Protein AF-A0A9X9WQ21-F1 (afdb_monomer)

Sequence (57 aa):
MNAARAGVLYGGLAFAAGAVLGPLRELLLAPRIGGLAAALAEAAAMAGLLWLAARRA

Foldseek 3Di:
DDPVVLVVVLVVLLVVLCVPLVCCLPVPPCVPPNNVVSVVVSVVVSVVSVVVSVVVD

Organism: NCBI:txid535904

Mean predicted aligned error: 5.05 Å

Radius of gyration: 13.31 Å; Cα contacts (8 Å, |Δi|>4): 29; chains: 1; bounding box: 22×19×39 Å

Secondary structure (DSSP, 8-state):
--HHHHHHHHHHHHHHHHHHHHHHIIIIIHHHH-HHHHHHHHHHHHHHHHHHHHHH-

Solvent-accessible surface area (backbone atoms only — not comparable to full-atom values): 3190 Å² total; per-residue (Å²): 132,59,68,70,59,54,51,51,53,50,52,51,50,53,49,55,48,50,67,52,43,50,55,45,26,59,77,58,30,24,85,73,64,34,61,68,55,22,50,52,52,46,50,52,53,49,51,53,52,51,50,54,50,63,75,74,106

Structure (mmCIF, N/CA/C/O backbone):
data_AF-A0A9X9WQ21-F1
#
_entry.id   AF-A0A9X9WQ21-F1
#
loop_
_atom_site.group_PDB
_atom_site.id
_atom_site.type_symbol
_atom_site.label_atom_id
_atom_site.label_alt_id
_atom_site.label_comp_id
_atom_site.label_asym_id
_atom_site.label_entity_id
_atom_site.label_seq_id
_atom_site.pdbx_PDB_ins_code
_atom_site.Cartn_x
_atom_site.Cartn_y
_atom_site.Cartn_z
_atom_site.occupancy
_atom_site.B_iso_or_equiv
_atom_site.auth_seq_id
_atom_site.auth_comp_id
_atom_site.auth_asym_id
_atom_site.auth_atom_id
_atom_site.pdbx_PDB_model_num
ATOM 1 N N . MET A 1 1 ? 9.526 -6.718 -24.301 1.00 58.06 1 MET A N 1
ATOM 2 C CA . MET A 1 1 ? 8.936 -5.465 -23.775 1.00 58.06 1 MET A CA 1
ATOM 3 C C . MET A 1 1 ? 10.019 -4.396 -23.704 1.00 58.06 1 MET A C 1
ATOM 5 O O . MET A 1 1 ? 11.108 -4.709 -23.252 1.00 58.06 1 MET A O 1
ATOM 9 N N . ASN A 1 2 ? 9.759 -3.166 -24.164 1.00 81.94 2 ASN A N 1
ATOM 10 C CA . ASN A 1 2 ? 10.727 -2.065 -24.043 1.00 81.94 2 ASN A CA 1
ATOM 11 C C . ASN A 1 2 ? 10.810 -1.602 -22.581 1.00 81.94 2 ASN A C 1
ATOM 13 O O . ASN A 1 2 ? 9.768 -1.382 -21.961 1.00 81.94 2 ASN A O 1
ATOM 17 N N . ALA A 1 3 ? 12.024 -1.410 -22.054 1.00 79.56 3 ALA A N 1
ATOM 18 C CA . ALA A 1 3 ? 12.269 -1.020 -20.660 1.00 79.56 3 ALA A CA 1
ATOM 19 C C . ALA A 1 3 ? 11.473 0.230 -20.231 1.00 79.56 3 ALA A C 1
ATOM 21 O O . ALA A 1 3 ? 10.915 0.269 -19.137 1.00 79.56 3 ALA A O 1
ATOM 22 N N . ALA A 1 4 ? 11.313 1.205 -21.132 1.00 8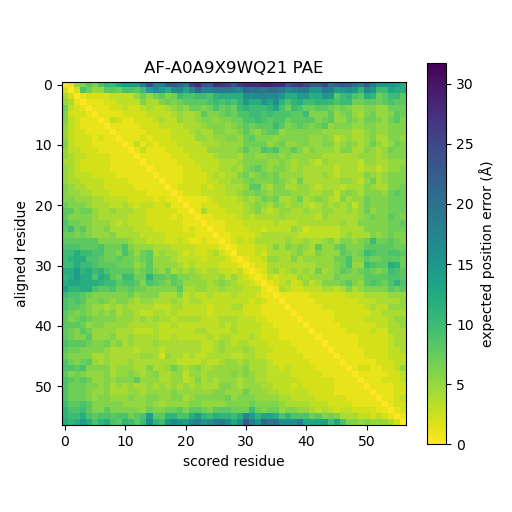2.81 4 ALA A N 1
ATOM 23 C CA . ALA A 1 4 ? 10.504 2.402 -20.892 1.00 82.81 4 ALA A CA 1
ATOM 24 C C . ALA A 1 4 ? 9.025 2.083 -20.599 1.00 82.81 4 ALA A C 1
ATOM 26 O O . ALA A 1 4 ? 8.413 2.684 -19.721 1.00 82.81 4 ALA A O 1
ATOM 27 N N . ARG A 1 5 ? 8.445 1.098 -21.295 1.00 82.62 5 ARG A N 1
ATOM 28 C CA . ARG A 1 5 ? 7.040 0.703 -21.113 1.00 82.62 5 ARG A CA 1
ATOM 29 C C . ARG A 1 5 ? 6.831 -0.021 -19.783 1.00 82.62 5 ARG A C 1
ATOM 31 O O . ARG A 1 5 ? 5.813 0.193 -19.134 1.00 82.62 5 ARG A O 1
ATOM 38 N N . ALA A 1 6 ? 7.804 -0.835 -19.371 1.00 82.19 6 ALA A N 1
ATOM 39 C CA . ALA A 1 6 ? 7.801 -1.481 -18.061 1.00 82.19 6 ALA A CA 1
ATOM 40 C C . ALA A 1 6 ? 7.920 -0.446 -16.929 1.00 82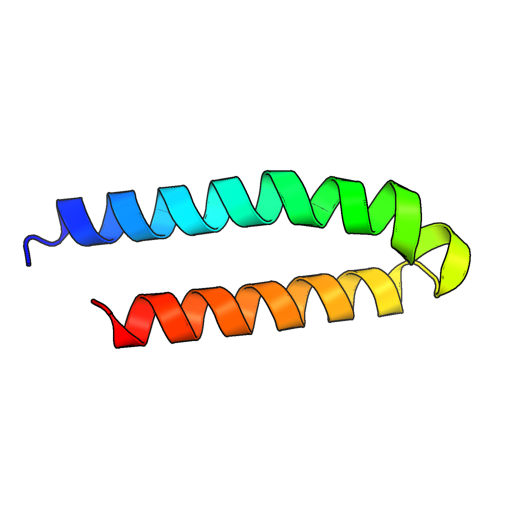.19 6 ALA A C 1
ATOM 42 O O . ALA A 1 6 ? 7.157 -0.512 -15.971 1.00 82.19 6 ALA A O 1
ATOM 43 N N . GLY A 1 7 ? 8.792 0.557 -17.085 1.00 82.31 7 GLY A N 1
ATOM 44 C CA . GLY A 1 7 ? 8.931 1.656 -16.126 1.00 82.31 7 GLY A CA 1
ATOM 45 C C . GLY A 1 7 ? 7.644 2.467 -15.950 1.00 82.31 7 GLY A C 1
ATOM 46 O O . GLY A 1 7 ? 7.233 2.719 -14.822 1.00 82.31 7 GLY A O 1
ATOM 47 N N . VAL A 1 8 ? 6.961 2.813 -17.047 1.00 87.38 8 VAL A N 1
ATOM 48 C CA . VAL A 1 8 ? 5.683 3.548 -16.993 1.00 87.38 8 VAL A CA 1
ATOM 49 C C . VAL A 1 8 ? 4.578 2.719 -16.335 1.00 87.38 8 VAL A C 1
ATOM 51 O O . VAL A 1 8 ? 3.848 3.240 -15.496 1.00 87.38 8 VAL A O 1
ATOM 54 N N . LEU A 1 9 ? 4.460 1.432 -16.675 1.00 85.31 9 LEU A N 1
ATOM 55 C CA . LEU A 1 9 ? 3.461 0.550 -16.061 1.00 85.31 9 LEU A CA 1
ATOM 56 C C . LEU A 1 9 ? 3.718 0.360 -14.566 1.00 85.31 9 LEU A C 1
ATOM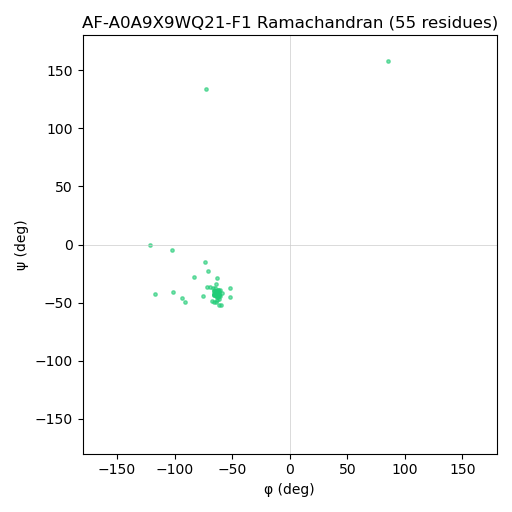 58 O O . LEU A 1 9 ? 2.787 0.454 -13.769 1.00 85.31 9 LEU A O 1
ATOM 62 N N . TYR A 1 10 ? 4.975 0.136 -14.188 1.00 83.94 10 TYR A N 1
ATOM 63 C CA . TYR A 1 10 ? 5.375 -0.016 -12.795 1.00 83.94 10 TYR A CA 1
ATOM 64 C C . TYR A 1 10 ? 5.134 1.270 -11.998 1.00 83.94 10 TYR A C 1
ATOM 66 O O . TYR A 1 10 ? 4.495 1.237 -10.949 1.00 83.94 10 TYR A O 1
ATOM 74 N N . GLY A 1 11 ? 5.586 2.415 -12.520 1.00 85.00 11 GLY A N 1
ATOM 75 C CA . GLY A 1 11 ? 5.394 3.719 -11.890 1.00 85.00 11 GLY A CA 1
ATOM 76 C C . GLY A 1 11 ? 3.918 4.088 -11.752 1.00 85.00 11 GLY A C 1
ATOM 77 O O . GLY A 1 11 ? 3.495 4.519 -10.684 1.00 85.00 11 GLY A O 1
ATOM 78 N N . GLY A 1 12 ? 3.114 3.846 -12.792 1.00 89.62 12 GLY A N 1
ATOM 79 C CA . GLY A 1 12 ? 1.669 4.072 -12.757 1.00 89.62 12 GLY A CA 1
ATOM 80 C C . GLY A 1 12 ? 0.959 3.200 -11.721 1.00 89.62 12 GLY A C 1
ATOM 81 O O . GLY A 1 12 ? 0.132 3.705 -10.964 1.00 89.62 12 GLY A O 1
ATOM 82 N N . LEU A 1 13 ? 1.317 1.914 -11.632 1.00 87.50 13 LEU A N 1
ATOM 83 C CA . LEU A 1 13 ? 0.782 1.001 -10.617 1.00 87.50 13 LEU A CA 1
ATOM 84 C C . LEU A 1 13 ? 1.157 1.435 -9.202 1.00 87.50 13 LEU A C 1
ATOM 86 O O . LEU A 1 13 ? 0.283 1.499 -8.341 1.00 87.50 13 LEU A O 1
ATOM 90 N N . ALA A 1 14 ? 2.428 1.761 -8.965 1.00 86.19 14 ALA A N 1
ATOM 91 C CA . ALA A 1 14 ? 2.890 2.202 -7.655 1.00 86.19 14 ALA A CA 1
ATOM 92 C C . ALA A 1 14 ? 2.223 3.521 -7.234 1.00 86.19 14 ALA A C 1
ATOM 94 O O . ALA A 1 14 ? 1.792 3.661 -6.092 1.00 86.19 14 ALA A O 1
ATOM 95 N N . PHE A 1 15 ? 2.074 4.467 -8.162 1.00 88.06 15 PHE A N 1
ATOM 96 C CA . PHE A 1 15 ? 1.418 5.742 -7.891 1.00 88.06 15 PHE A CA 1
ATOM 97 C C . PHE A 1 15 ? -0.072 5.564 -7.582 1.00 88.06 15 PHE A C 1
ATOM 99 O O . PHE A 1 15 ? -0.554 6.065 -6.569 1.00 88.06 15 PHE A O 1
ATOM 106 N N . ALA A 1 16 ? -0.796 4.814 -8.417 1.00 89.38 16 ALA A N 1
ATOM 107 C CA . ALA A 1 16 ? -2.218 4.554 -8.211 1.00 89.38 16 ALA A CA 1
ATOM 108 C C . ALA A 1 16 ? -2.471 3.798 -6.900 1.00 89.38 16 ALA A C 1
ATOM 110 O O . ALA A 1 16 ? -3.382 4.140 -6.148 1.00 89.38 16 ALA A O 1
ATOM 111 N N . ALA A 1 17 ? -1.637 2.805 -6.593 1.00 88.81 17 ALA A N 1
ATOM 112 C CA . ALA A 1 17 ? -1.743 2.051 -5.356 1.00 88.81 17 ALA A CA 1
ATOM 113 C C . ALA A 1 17 ? -1.459 2.924 -4.127 1.00 88.81 17 ALA A C 1
ATOM 115 O O . ALA A 1 17 ? -2.236 2.876 -3.181 1.00 88.81 17 ALA A O 1
ATOM 116 N N . GLY A 1 18 ? -0.434 3.782 -4.155 1.00 85.12 18 GLY A N 1
ATOM 117 C CA . GLY A 1 18 ? -0.154 4.719 -3.060 1.00 85.12 18 GLY A CA 1
ATOM 118 C C . GLY A 1 18 ? -1.257 5.768 -2.877 1.00 85.12 18 GLY A C 1
ATOM 119 O O . GLY A 1 18 ? -1.656 6.056 -1.750 1.00 85.12 18 GLY A O 1
ATOM 120 N N . ALA A 1 19 ? -1.813 6.282 -3.978 1.00 87.69 19 ALA A N 1
ATOM 121 C CA . ALA A 1 19 ? -2.912 7.248 -3.956 1.00 87.69 19 ALA A CA 1
ATOM 122 C C . ALA A 1 19 ? -4.202 6.683 -3.337 1.00 87.69 19 ALA A C 1
ATOM 124 O O . ALA A 1 19 ? -4.980 7.440 -2.764 1.00 87.69 19 ALA A O 1
ATOM 125 N N . VAL A 1 20 ? -4.431 5.370 -3.439 1.00 90.31 20 VAL A N 1
ATOM 126 C CA . VAL A 1 20 ? -5.610 4.699 -2.869 1.00 90.31 20 VAL A CA 1
ATOM 127 C C . VAL A 1 20 ? -5.326 4.154 -1.469 1.00 90.31 20 VAL A C 1
ATOM 129 O O . VAL A 1 20 ? -6.125 4.354 -0.554 1.00 90.31 20 VAL A O 1
ATOM 132 N N . LEU A 1 21 ? -4.189 3.483 -1.278 1.00 86.31 21 LEU A N 1
ATOM 133 C CA . LEU A 1 21 ? -3.837 2.856 -0.007 1.00 86.31 21 LEU A CA 1
ATOM 134 C C . LEU A 1 21 ? -3.529 3.883 1.083 1.00 86.31 21 LEU A C 1
ATOM 136 O O . LEU A 1 21 ? -3.956 3.669 2.210 1.00 86.31 21 LEU A O 1
ATOM 140 N N . GLY A 1 22 ? -2.898 5.016 0.762 1.00 86.25 22 GLY A N 1
ATOM 141 C CA . GLY A 1 22 ? -2.577 6.053 1.747 1.00 86.25 22 GLY A CA 1
ATOM 142 C C . GLY A 1 22 ? -3.815 6.624 2.461 1.00 86.25 22 GLY A C 1
ATOM 143 O O . GLY A 1 22 ? -3.866 6.604 3.694 1.00 86.25 22 GLY A O 1
ATOM 144 N N . PRO A 1 23 ? -4.852 7.083 1.732 1.00 90.06 23 PRO A N 1
ATOM 145 C CA . PRO A 1 23 ? -6.107 7.517 2.341 1.00 90.06 23 PRO A CA 1
ATOM 146 C C . PRO A 1 23 ? -6.835 6.394 3.083 1.00 90.06 23 PRO A C 1
ATOM 148 O O . PRO A 1 23 ? -7.368 6.633 4.162 1.00 90.06 23 PRO A O 1
ATOM 151 N N . LEU A 1 24 ? -6.843 5.164 2.552 1.00 88.06 24 LEU A N 1
ATOM 152 C CA . LEU A 1 24 ? -7.421 4.009 3.254 1.00 88.06 24 LEU A CA 1
ATOM 153 C C . LEU A 1 24 ? -6.687 3.729 4.573 1.00 88.06 24 LEU A C 1
ATOM 155 O O . LEU A 1 24 ? -7.321 3.439 5.591 1.00 88.06 24 LEU A O 1
ATOM 159 N N . ARG A 1 25 ? -5.358 3.850 4.572 1.00 87.56 25 ARG A N 1
ATOM 160 C CA . ARG A 1 25 ? -4.523 3.683 5.755 1.00 87.56 25 ARG A CA 1
ATOM 161 C C . ARG A 1 25 ? -4.882 4.716 6.809 1.00 87.56 25 ARG A C 1
ATOM 163 O O . ARG A 1 25 ? -5.170 4.316 7.927 1.00 87.56 25 ARG A O 1
ATOM 170 N N . GLU A 1 26 ? -4.918 6.002 6.471 1.00 88.62 26 GLU A N 1
ATOM 171 C CA . GLU A 1 26 ? -5.189 7.049 7.468 1.00 88.62 26 GLU A CA 1
ATOM 172 C C . GLU A 1 26 ? -6.655 7.148 7.888 1.00 88.62 26 GLU A C 1
ATOM 174 O O . GLU A 1 26 ? -6.950 7.248 9.075 1.00 88.62 26 GLU A O 1
ATOM 179 N N . LEU A 1 27 ? -7.594 7.106 6.945 1.00 86.81 27 LEU A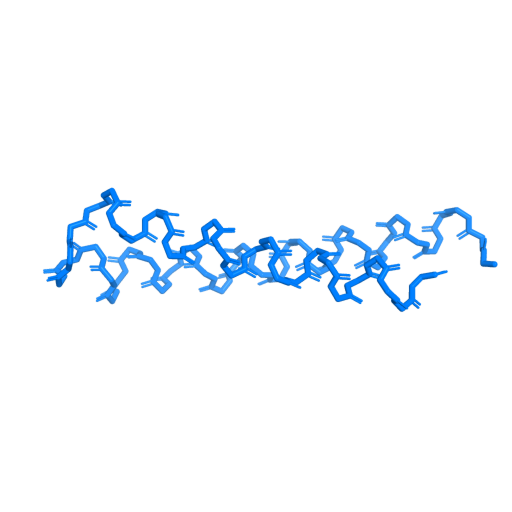 N 1
ATOM 180 C CA . LEU A 1 27 ? -9.000 7.397 7.240 1.00 86.81 27 LEU A CA 1
ATOM 181 C C . LEU A 1 27 ? -9.753 6.188 7.805 1.00 86.81 27 LEU A C 1
ATOM 183 O O . LEU A 1 27 ? -10.733 6.358 8.528 1.00 86.81 27 LEU A O 1
ATOM 187 N N . LEU A 1 28 ? -9.329 4.966 7.466 1.00 88.88 28 LEU A N 1
ATOM 188 C CA . LEU A 1 28 ? -10.061 3.740 7.804 1.00 88.88 28 LEU A CA 1
ATOM 189 C C . LEU A 1 28 ? -9.285 2.800 8.727 1.00 88.88 28 LEU A C 1
ATOM 191 O O . LEU A 1 28 ? -9.889 2.237 9.642 1.00 88.88 28 LEU A O 1
ATOM 195 N N . LEU A 1 29 ? -7.986 2.591 8.492 1.00 82.25 29 LEU A N 1
ATOM 196 C CA . LEU A 1 29 ? -7.205 1.584 9.220 1.00 82.25 29 LEU A CA 1
ATOM 197 C C . LEU A 1 29 ? -6.535 2.150 10.478 1.00 82.25 29 LEU A C 1
ATOM 199 O O . LEU A 1 29 ? -6.699 1.580 11.555 1.00 82.25 29 LEU A O 1
ATOM 203 N N . ALA A 1 30 ? -5.835 3.279 10.383 1.00 85.06 30 ALA A N 1
ATOM 204 C CA . ALA A 1 30 ? -5.126 3.912 11.493 1.00 85.06 30 ALA A CA 1
ATOM 205 C C . ALA A 1 30 ? -6.002 4.121 12.748 1.00 85.06 30 ALA A C 1
ATOM 207 O O . ALA A 1 30 ? -5.555 3.724 13.827 1.00 85.06 30 ALA A O 1
ATOM 208 N N . PRO A 1 31 ? -7.255 4.619 12.658 1.00 85.62 31 PRO A N 1
ATOM 209 C CA . PRO A 1 31 ? -8.113 4.778 13.835 1.00 85.62 31 PRO A CA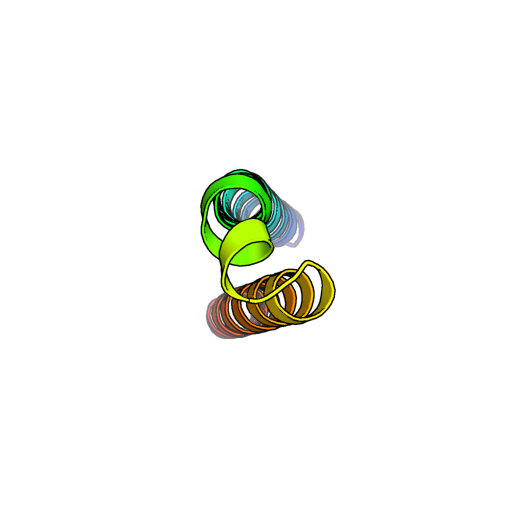 1
ATOM 210 C C . PRO A 1 31 ? -8.673 3.461 14.396 1.00 85.62 31 PRO A C 1
ATOM 212 O O . PRO A 1 31 ? -9.176 3.450 15.515 1.00 85.62 31 PRO A O 1
ATOM 215 N N . ARG A 1 32 ? -8.614 2.351 13.646 1.00 89.31 32 ARG A N 1
ATOM 216 C CA . ARG A 1 32 ? -9.189 1.056 14.061 1.00 89.31 32 ARG A CA 1
ATOM 217 C C . ARG A 1 32 ? -8.160 0.073 14.597 1.00 89.31 32 ARG A C 1
ATOM 219 O O . ARG A 1 32 ? -8.445 -0.637 15.554 1.00 89.31 32 ARG A O 1
ATOM 226 N N . ILE A 1 33 ? -6.995 0.002 13.959 1.00 88.50 33 ILE A N 1
ATOM 227 C CA . ILE A 1 33 ? -5.954 -0.996 14.256 1.00 88.50 33 ILE A CA 1
ATOM 228 C C . ILE A 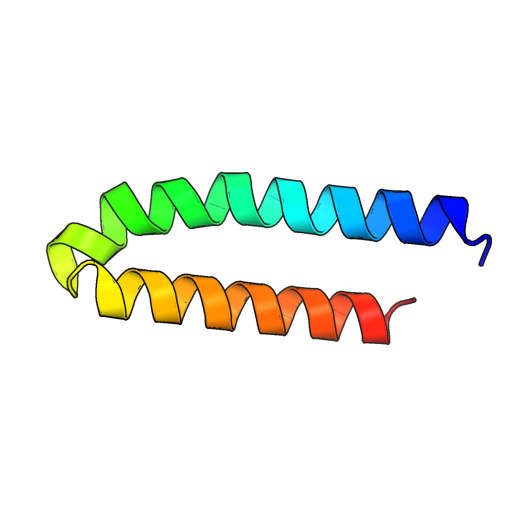1 33 ? -4.613 -0.364 14.657 1.00 88.50 33 ILE A C 1
ATOM 230 O O . ILE A 1 33 ? -3.661 -1.080 14.956 1.00 88.50 33 ILE A O 1
ATOM 234 N N . GLY A 1 34 ? -4.534 0.970 14.692 1.00 88.50 34 GLY A N 1
ATOM 235 C CA . GLY A 1 34 ? -3.318 1.719 15.001 1.00 88.50 34 GLY A CA 1
ATOM 236 C C . GLY A 1 34 ? -2.420 1.949 13.781 1.00 88.50 34 GLY A C 1
ATOM 237 O O . GLY A 1 34 ? -2.475 1.227 12.784 1.00 88.50 34 GLY A O 1
ATOM 238 N N . GLY A 1 35 ? -1.561 2.971 13.864 1.00 88.06 35 GLY A N 1
ATOM 239 C CA . GLY A 1 35 ? -0.737 3.423 12.736 1.00 88.06 35 GLY A CA 1
ATOM 240 C C . GLY A 1 35 ? 0.251 2.373 12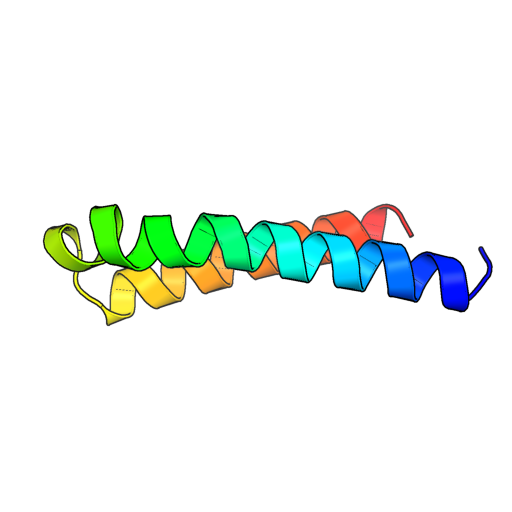.216 1.00 88.06 35 GLY A C 1
ATOM 241 O O . GLY A 1 35 ? 0.396 2.220 11.005 1.00 88.06 35 GLY A O 1
ATOM 242 N N . LEU A 1 36 ? 0.882 1.599 13.109 1.00 89.50 36 LEU A N 1
ATOM 243 C CA . LEU A 1 36 ? 1.852 0.569 12.719 1.00 89.50 36 LEU A CA 1
ATOM 244 C C . LEU A 1 36 ? 1.190 -0.592 11.966 1.00 89.50 36 LEU A C 1
ATOM 246 O O . LEU A 1 36 ? 1.662 -0.981 10.901 1.00 89.50 36 LEU A O 1
ATOM 250 N N . ALA A 1 37 ? 0.085 -1.131 12.488 1.00 86.56 37 ALA A N 1
ATOM 251 C CA . ALA A 1 37 ? -0.624 -2.228 11.832 1.00 86.56 37 ALA A CA 1
ATOM 252 C C . ALA A 1 37 ? -1.210 -1.784 10.482 1.00 86.56 37 ALA A C 1
ATOM 254 O O . ALA A 1 37 ? -1.142 -2.525 9.503 1.00 86.56 37 ALA A O 1
ATOM 255 N N . ALA A 1 38 ? -1.710 -0.546 10.406 1.00 87.88 38 ALA A N 1
ATOM 256 C CA . ALA A 1 38 ? -2.180 0.056 9.165 1.00 87.88 38 ALA A CA 1
ATOM 257 C C . ALA A 1 38 ? -1.047 0.194 8.126 1.00 87.88 38 ALA A C 1
ATOM 259 O O . ALA A 1 38 ? -1.247 -0.125 6.955 1.00 87.88 38 ALA A O 1
ATOM 260 N N . ALA A 1 39 ? 0.156 0.600 8.549 1.00 87.06 39 ALA A N 1
ATOM 261 C CA . ALA A 1 39 ? 1.327 0.678 7.674 1.00 87.06 39 ALA A CA 1
ATOM 262 C C . ALA A 1 39 ? 1.786 -0.701 7.170 1.00 87.06 39 ALA A C 1
ATOM 264 O O . ALA A 1 39 ? 2.117 -0.844 5.994 1.00 87.06 39 ALA A O 1
ATOM 265 N N . LEU A 1 40 ? 1.763 -1.734 8.020 1.00 90.94 40 LEU A N 1
ATOM 266 C CA . LEU A 1 40 ? 2.092 -3.102 7.601 1.00 90.94 40 LEU A CA 1
ATOM 267 C C . LEU A 1 40 ? 1.066 -3.670 6.612 1.00 90.94 40 LEU A C 1
ATOM 269 O O . LEU A 1 40 ? 1.450 -4.355 5.664 1.00 90.94 40 LEU A O 1
ATOM 273 N N . ALA A 1 41 ? -0.219 -3.359 6.795 1.00 87.81 41 ALA A N 1
ATOM 274 C CA . ALA A 1 41 ? -1.268 -3.750 5.857 1.00 87.81 41 ALA A CA 1
ATOM 275 C C . ALA A 1 41 ? -1.076 -3.094 4.477 1.00 87.81 41 ALA A C 1
ATOM 277 O O . ALA A 1 41 ? -1.173 -3.773 3.453 1.00 87.81 41 ALA A O 1
ATOM 278 N N . GLU A 1 42 ? -0.741 -1.800 4.444 1.00 87.31 42 GLU A N 1
ATOM 279 C CA . GLU A 1 42 ? -0.395 -1.086 3.208 1.00 87.31 42 GLU A CA 1
ATOM 280 C C . GLU A 1 42 ? 0.84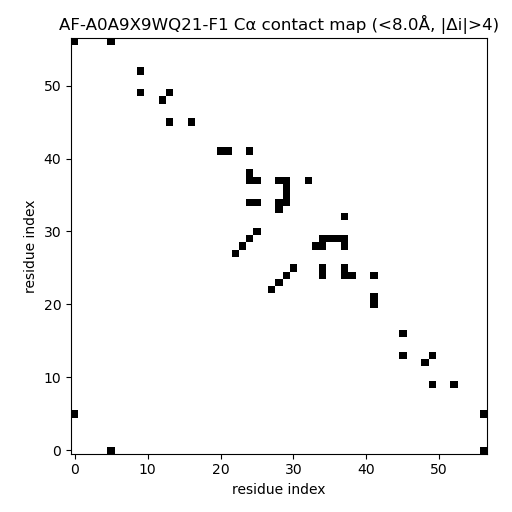1 -1.702 2.534 1.00 87.31 42 GLU A C 1
ATOM 282 O O . GLU A 1 42 ? 0.802 -2.011 1.342 1.00 87.31 42 GLU A O 1
ATOM 287 N N . ALA A 1 43 ? 1.907 -1.967 3.294 1.00 86.94 43 ALA A N 1
ATOM 288 C CA . ALA A 1 43 ? 3.131 -2.571 2.770 1.00 86.94 43 ALA A CA 1
ATOM 289 C C . ALA A 1 43 ? 2.890 -3.970 2.173 1.00 86.94 43 ALA A C 1
ATOM 291 O O . ALA A 1 43 ? 3.408 -4.280 1.097 1.00 86.94 43 ALA A O 1
ATOM 292 N N . ALA A 1 44 ? 2.072 -4.802 2.826 1.00 89.69 44 ALA A N 1
ATOM 293 C CA . ALA A 1 44 ? 1.702 -6.124 2.321 1.00 89.69 44 ALA A CA 1
ATOM 294 C C . ALA A 1 44 ? 0.892 -6.039 1.015 1.00 89.69 44 ALA A C 1
ATOM 296 O O . ALA A 1 44 ? 1.167 -6.778 0.066 1.00 89.69 44 ALA A O 1
ATOM 297 N N . ALA A 1 45 ? -0.067 -5.109 0.935 1.00 89.31 45 ALA A N 1
ATOM 298 C CA . ALA A 1 45 ? -0.831 -4.865 -0.287 1.00 89.31 45 ALA A CA 1
ATOM 299 C C . ALA A 1 45 ? 0.082 -4.405 -1.436 1.00 89.31 45 ALA A C 1
ATOM 301 O O . ALA A 1 45 ? -0.014 -4.920 -2.554 1.00 89.31 45 ALA A O 1
ATOM 302 N N . MET A 1 46 ? 1.020 -3.500 -1.146 1.00 87.56 46 MET A N 1
ATOM 303 C CA . MET A 1 46 ? 1.994 -3.012 -2.119 1.00 87.56 46 MET A CA 1
ATOM 304 C C . MET A 1 46 ? 2.899 -4.137 -2.628 1.00 87.56 46 MET A C 1
ATOM 306 O O . MET A 1 46 ? 3.066 -4.293 -3.835 1.00 87.56 46 MET A O 1
ATOM 310 N N . ALA A 1 47 ? 3.416 -4.984 -1.734 1.00 88.12 47 ALA A N 1
ATOM 311 C CA . ALA A 1 47 ? 4.224 -6.144 -2.106 1.00 88.12 47 ALA A CA 1
ATOM 312 C C . ALA A 1 47 ? 3.463 -7.110 -3.033 1.00 88.12 47 ALA A C 1
ATOM 314 O O . ALA A 1 47 ? 4.017 -7.570 -4.033 1.00 88.12 47 ALA A O 1
ATOM 315 N N . GLY A 1 48 ? 2.179 -7.368 -2.754 1.00 88.50 48 GLY A N 1
ATOM 316 C CA . GLY A 1 48 ? 1.324 -8.195 -3.609 1.00 88.50 48 GLY A CA 1
ATOM 317 C C . GLY A 1 48 ? 1.134 -7.609 -5.011 1.00 88.50 48 GLY A C 1
ATOM 318 O O . GLY A 1 48 ? 1.246 -8.331 -6.005 1.00 88.50 48 GLY A O 1
ATOM 319 N N . LEU A 1 49 ? 0.909 -6.296 -5.108 1.00 85.81 49 LEU A N 1
ATOM 320 C CA . LEU A 1 49 ? 0.766 -5.593 -6.388 1.00 85.81 49 LEU A CA 1
ATOM 321 C C . LEU A 1 49 ? 2.060 -5.609 -7.203 1.00 85.81 49 LEU A C 1
ATOM 323 O O . LEU A 1 49 ? 2.020 -5.872 -8.406 1.00 85.81 49 LEU A O 1
ATOM 327 N N . LEU A 1 50 ? 3.204 -5.385 -6.555 1.00 84.50 50 LEU A N 1
ATOM 328 C CA . LEU A 1 50 ? 4.514 -5.430 -7.202 1.00 84.50 50 LEU A CA 1
ATOM 329 C C . LEU A 1 50 ? 4.862 -6.840 -7.689 1.00 84.50 50 LEU A C 1
ATOM 331 O O . LEU A 1 50 ? 5.366 -6.999 -8.799 1.00 84.50 50 LEU A O 1
ATOM 335 N N . TRP A 1 51 ? 4.532 -7.871 -6.909 1.00 86.50 51 TRP A N 1
ATOM 336 C CA . TRP A 1 51 ? 4.707 -9.264 -7.319 1.00 86.50 51 TRP A CA 1
ATOM 337 C C . TRP A 1 51 ? 3.850 -9.618 -8.543 1.00 86.50 51 TRP A C 1
ATOM 339 O O . TRP A 1 51 ? 4.335 -10.228 -9.497 1.00 86.50 51 TRP A O 1
ATOM 349 N N . LEU A 1 52 ? 2.586 -9.184 -8.561 1.00 83.69 52 LEU A N 1
AT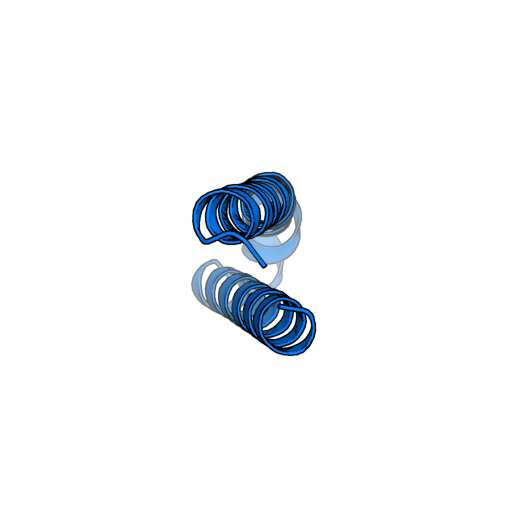OM 350 C CA . LEU A 1 52 ? 1.688 -9.357 -9.708 1.00 83.69 52 LEU A CA 1
ATOM 351 C C . LEU A 1 52 ? 2.174 -8.599 -10.947 1.00 83.69 52 LEU A C 1
ATOM 353 O O . LEU A 1 52 ? 2.093 -9.128 -12.057 1.00 83.69 52 LEU A O 1
ATOM 357 N N . ALA A 1 53 ? 2.689 -7.383 -10.762 1.00 81.75 53 ALA A N 1
ATOM 358 C CA . ALA A 1 53 ? 3.283 -6.589 -11.830 1.00 81.75 53 ALA A CA 1
ATOM 359 C C . ALA A 1 53 ? 4.518 -7.288 -12.413 1.00 81.75 53 ALA A C 1
ATOM 361 O O . ALA A 1 53 ? 4.619 -7.418 -13.629 1.00 81.75 53 ALA A O 1
ATOM 362 N N . ALA A 1 54 ? 5.398 -7.818 -11.559 1.00 81.69 54 ALA A N 1
ATOM 363 C CA . ALA A 1 54 ? 6.581 -8.570 -11.973 1.00 81.69 54 ALA A CA 1
ATOM 364 C C . ALA A 1 54 ? 6.229 -9.870 -12.714 1.00 81.69 54 ALA A C 1
ATOM 366 O O . ALA A 1 54 ? 6.925 -10.254 -13.643 1.00 81.69 54 ALA A O 1
ATOM 367 N N . ARG A 1 55 ? 5.130 -10.539 -12.345 1.00 82.25 55 ARG A N 1
ATOM 368 C CA . ARG A 1 55 ? 4.636 -11.750 -13.030 1.00 82.25 55 ARG A CA 1
ATOM 369 C C . ARG A 1 55 ? 4.044 -11.478 -14.414 1.00 82.25 55 ARG A C 1
ATOM 371 O O . ARG A 1 55 ? 3.915 -12.414 -15.198 1.00 82.25 55 ARG A O 1
ATOM 378 N N . ARG A 1 56 ? 3.596 -10.248 -14.676 1.00 72.38 56 ARG A N 1
ATOM 379 C CA . ARG A 1 56 ? 2.969 -9.838 -15.945 1.00 72.38 56 ARG A CA 1
ATOM 380 C C . ARG A 1 56 ? 3.905 -9.046 -16.863 1.00 72.38 56 ARG A C 1
ATOM 382 O O . ARG A 1 56 ? 3.477 -8.694 -17.963 1.00 72.38 56 ARG A O 1
ATOM 389 N N . ALA A 1 57 ? 5.114 -8.735 -16.401 1.00 63.09 57 ALA A N 1
ATOM 390 C CA . ALA A 1 57 ? 6.157 -8.060 -17.167 1.00 63.09 57 ALA A CA 1
ATOM 391 C C . ALA A 1 57 ? 7.061 -9.063 -17.894 1.00 63.09 57 ALA A C 1
ATOM 393 O O . ALA A 1 57 ? 7.605 -8.670 -18.953 1.00 63.09 57 ALA A O 1
#

pLDDT: mean 85.31, std 5.72, range [58.06, 90.94]